Protein AF-A0A454CM33-F1 (afdb_monomer_lite)

pLDDT: mean 96.81, std 3.62, range [72.62, 98.56]

Organism: Vibrio harveyi (NCBI:txid669)

Sequence (54 aa):
MIHRAILGSLERFIGILIEEYAGFFPTWLAPEQAILMNITDKQSDYVQEVVQKL

Foldseek 3Di:
DDDDDPQPDPVVSVVVQCVVCVNVDDLVPNPDNDDFDDPDPVCVVVSVVVVVVD

Secondary structure (DSSP, 8-state):
-----SS--HHHHHHHHHHHTTT---TTT-SS------SSGGGHHHHHHHHHH-

InterPro domains:
  IPR036621 Anticodon-binding domain superfamily [G3DSA:3.40.50.800] (25-54)
  IPR045864 Class II Aminoacyl-tRNA synthetase/Biotinyl protein ligase (BPL) and lipoyl protein ligase (LPL) [G3DSA:3.30.930.10] (1-24)
  IPR045864 Class II Aminoacyl-tRNA synthetase/Biotinyl protein ligase (BPL) and lipoyl protein ligase (LPL) [SSF55681] (1-39)

Radius of gyration: 18.61 Å; chains: 1; bounding box: 41×18×50 Å

Structure (mmCIF, N/CA/C/O backbone):
data_AF-A0A454CM33-F1
#
_entry.id   AF-A0A454CM33-F1
#
loop_
_atom_site.group_PDB
_atom_site.id
_atom_site.type_symbol
_atom_site.label_atom_id
_atom_site.label_alt_id
_atom_site.label_comp_id
_atom_site.label_asym_id
_atom_site.label_entity_id
_atom_site.label_seq_id
_atom_site.pdbx_PDB_ins_code
_atom_site.Cartn_x
_atom_site.Cartn_y
_atom_site.Cartn_z
_atom_site.occupancy
_atom_site.B_iso_or_equiv
_atom_site.auth_seq_id
_atom_site.auth_comp_id
_atom_site.auth_asym_id
_atom_site.auth_atom_id
_atom_site.pdbx_PDB_model_num
ATOM 1 N N . MET A 1 1 ? 28.861 -9.663 -25.681 1.00 72.62 1 MET A N 1
ATOM 2 C CA . MET A 1 1 ? 28.508 -8.974 -24.420 1.00 72.62 1 MET A CA 1
ATOM 3 C C . MET A 1 1 ? 27.092 -8.436 -24.589 1.00 72.62 1 MET A C 1
ATOM 5 O O . MET A 1 1 ? 26.867 -7.751 -25.575 1.00 72.62 1 MET A O 1
ATOM 9 N N . ILE A 1 2 ? 26.133 -8.816 -23.736 1.00 90.81 2 ILE A N 1
ATOM 10 C CA . ILE A 1 2 ? 24.735 -8.349 -23.826 1.00 90.81 2 ILE A CA 1
ATOM 11 C C . ILE A 1 2 ? 24.494 -7.368 -22.678 1.00 90.81 2 ILE A C 1
ATOM 13 O O . ILE A 1 2 ? 24.528 -7.768 -21.516 1.00 90.81 2 ILE A O 1
ATOM 17 N N . HIS A 1 3 ? 24.251 -6.100 -23.001 1.00 94.88 3 HIS A N 1
ATOM 18 C CA . HIS A 1 3 ? 23.806 -5.105 -22.025 1.00 94.88 3 HIS A CA 1
ATOM 19 C C . HIS A 1 3 ? 22.281 -5.195 -21.886 1.00 94.88 3 HIS A C 1
ATOM 21 O O . HIS A 1 3 ? 21.578 -5.156 -22.894 1.00 94.88 3 HIS A O 1
ATOM 27 N N . ARG A 1 4 ? 21.759 -5.329 -20.657 1.00 95.44 4 ARG A N 1
ATOM 28 C CA . ARG A 1 4 ? 20.311 -5.356 -20.389 1.00 95.44 4 ARG A CA 1
ATOM 29 C C . ARG A 1 4 ? 19.954 -4.563 -19.135 1.00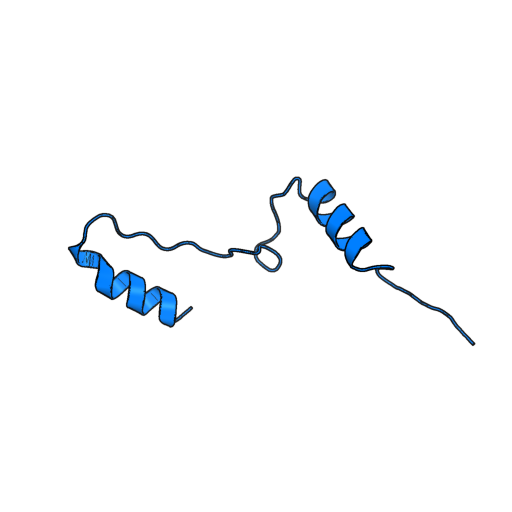 95.44 4 ARG A C 1
ATOM 31 O O . ARG A 1 4 ? 20.610 -4.713 -18.108 1.00 95.44 4 ARG A O 1
ATOM 38 N N . ALA A 1 5 ? 18.871 -3.801 -19.212 1.00 96.12 5 ALA A N 1
ATOM 39 C CA . ALA A 1 5 ? 18.181 -3.221 -18.069 1.00 96.12 5 ALA A CA 1
ATOM 40 C C . ALA A 1 5 ? 16.679 -3.428 -18.290 1.00 96.12 5 ALA A C 1
ATOM 42 O O . ALA A 1 5 ? 16.164 -3.046 -19.334 1.00 96.12 5 ALA A O 1
ATOM 43 N N . ILE A 1 6 ? 16.000 -4.079 -17.343 1.00 96.50 6 ILE A N 1
ATOM 44 C CA . ILE A 1 6 ? 14.568 -4.404 -17.475 1.00 96.50 6 ILE A CA 1
ATOM 45 C C . ILE A 1 6 ? 13.714 -3.179 -17.129 1.00 96.50 6 ILE A C 1
ATOM 47 O O . ILE A 1 6 ? 12.788 -2.852 -17.857 1.00 96.50 6 ILE A O 1
ATOM 51 N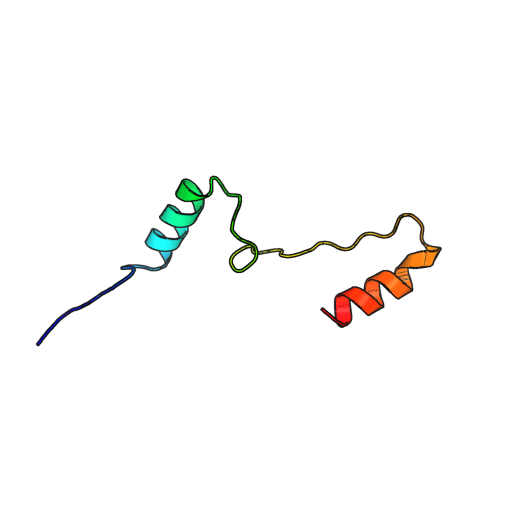 N . LEU A 1 7 ? 14.065 -2.485 -16.043 1.00 96.69 7 LEU A N 1
ATOM 52 C CA . LEU A 1 7 ? 13.337 -1.311 -15.544 1.00 96.69 7 LEU A CA 1
ATOM 53 C C . LEU A 1 7 ? 14.030 0.018 -15.892 1.00 96.69 7 LEU A C 1
ATOM 55 O O . LEU A 1 7 ? 13.435 1.083 -15.775 1.00 96.69 7 LEU A O 1
ATOM 59 N N . GLY A 1 8 ? 15.295 -0.027 -16.321 1.00 96.25 8 GLY A N 1
ATOM 60 C CA . GLY A 1 8 ? 16.121 1.172 -16.483 1.00 96.25 8 GLY A CA 1
ATOM 61 C C . GLY A 1 8 ? 16.594 1.737 -15.136 1.00 96.25 8 GLY A C 1
ATOM 62 O O . GLY A 1 8 ? 16.977 0.972 -14.253 1.00 96.25 8 GLY A O 1
ATOM 63 N N . SER A 1 9 ? 16.606 3.068 -14.996 1.00 97.06 9 SER A N 1
ATOM 64 C CA . SER A 1 9 ? 16.884 3.749 -13.717 1.00 97.06 9 SER A CA 1
ATOM 65 C C . SER A 1 9 ? 15.675 3.626 -12.791 1.00 97.06 9 SER A C 1
ATOM 67 O O . SER A 1 9 ? 14.538 3.832 -13.220 1.00 97.06 9 SER A O 1
ATOM 69 N N . LEU A 1 10 ? 15.926 3.310 -11.520 1.00 97.81 10 LEU A N 1
ATOM 70 C CA . LEU A 1 10 ? 14.865 3.134 -10.529 1.00 97.81 10 LEU A CA 1
ATOM 71 C C . LEU A 1 10 ? 14.151 4.448 -10.218 1.00 97.81 10 LEU A C 1
ATOM 73 O O . LEU A 1 10 ? 12.941 4.446 -10.049 1.00 97.81 10 LEU A O 1
ATOM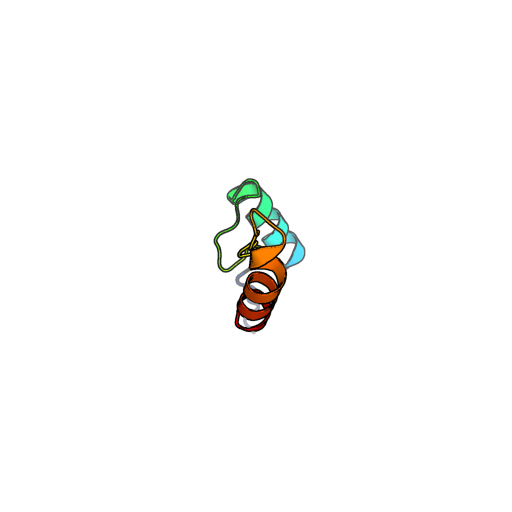 77 N N . GLU A 1 11 ? 14.865 5.570 -10.213 1.00 98.38 11 GLU A N 1
ATOM 78 C CA . GLU A 1 11 ? 14.301 6.901 -9.984 1.00 98.38 11 GLU A CA 1
ATOM 79 C C . GLU A 1 11 ? 13.280 7.250 -11.070 1.00 98.38 11 GLU A C 1
ATOM 81 O O . GLU A 1 11 ? 12.164 7.677 -10.772 1.00 98.38 11 GLU A O 1
ATOM 86 N N . ARG A 1 12 ? 13.630 6.996 -12.340 1.00 97.81 12 ARG A N 1
ATOM 87 C CA . ARG A 1 12 ? 12.698 7.184 -13.456 1.00 97.81 12 ARG A CA 1
ATOM 88 C C . ARG A 1 12 ? 11.541 6.192 -13.386 1.00 97.81 12 ARG A C 1
ATOM 90 O O . ARG A 1 12 ? 10.408 6.584 -13.635 1.00 97.81 12 ARG A O 1
ATOM 97 N N . PHE A 1 13 ? 11.814 4.930 -13.057 1.00 98.44 13 PHE A N 1
ATOM 98 C CA . PHE A 1 13 ? 10.777 3.906 -12.971 1.00 98.44 13 PHE A CA 1
ATOM 99 C C . PHE A 1 13 ? 9.761 4.216 -11.864 1.00 98.44 13 PHE A C 1
ATOM 101 O O . PHE A 1 13 ? 8.567 4.144 -12.115 1.00 98.44 13 PHE A O 1
ATOM 108 N N . ILE A 1 14 ? 10.205 4.650 -10.681 1.00 98.25 14 ILE A N 1
ATOM 109 C CA . ILE A 1 14 ? 9.316 5.097 -9.598 1.00 98.25 14 ILE A CA 1
ATOM 110 C C . ILE A 1 14 ? 8.497 6.317 -10.033 1.00 98.25 14 ILE A C 1
ATOM 112 O O . ILE A 1 14 ? 7.300 6.352 -9.766 1.00 98.25 14 ILE A O 1
ATOM 116 N N . GLY A 1 15 ? 9.102 7.276 -10.745 1.00 98.38 15 GLY A N 1
ATOM 117 C CA . GLY A 1 15 ? 8.376 8.408 -11.332 1.00 98.38 15 GLY A CA 1
ATOM 118 C C . GLY A 1 15 ? 7.237 7.961 -12.252 1.00 98.38 15 GLY A C 1
ATOM 119 O O . GLY A 1 15 ? 6.111 8.419 -12.094 1.00 98.38 15 GLY A O 1
ATOM 120 N N . ILE A 1 16 ? 7.506 6.990 -13.132 1.00 98.44 16 ILE A N 1
ATOM 121 C CA . ILE A 1 16 ? 6.476 6.369 -13.978 1.00 98.44 16 ILE A CA 1
ATOM 122 C C . ILE A 1 16 ? 5.392 5.730 -13.104 1.00 98.44 16 ILE A C 1
ATOM 124 O O . ILE A 1 16 ? 4.220 6.009 -13.301 1.00 98.44 16 ILE A O 1
ATOM 128 N N . LEU A 1 17 ? 5.747 4.930 -12.094 1.00 98.44 17 LEU A N 1
ATOM 129 C CA . LEU A 1 17 ? 4.749 4.291 -11.227 1.00 98.44 17 LEU A CA 1
ATOM 130 C C . LEU A 1 17 ? 3.868 5.304 -10.475 1.00 98.44 17 LEU A C 1
ATOM 132 O O . LEU A 1 17 ? 2.688 5.032 -10.274 1.00 98.44 17 LEU A O 1
ATOM 136 N N . ILE A 1 18 ? 4.406 6.460 -10.068 1.00 98.50 18 ILE A N 1
ATOM 137 C CA . ILE A 1 18 ? 3.615 7.538 -9.449 1.00 98.50 18 ILE A CA 1
ATOM 138 C C . ILE A 1 18 ? 2.539 8.037 -10.418 1.00 98.50 18 ILE A C 1
ATOM 140 O O . ILE A 1 18 ? 1.384 8.177 -10.015 1.00 98.50 18 ILE A O 1
ATOM 144 N N . GLU A 1 19 ? 2.910 8.297 -11.674 1.00 98.56 19 GLU A N 1
ATOM 145 C CA . GLU A 1 19 ? 1.990 8.778 -12.710 1.00 98.56 19 GLU A CA 1
ATOM 146 C C . GLU A 1 19 ? 0.965 7.704 -13.102 1.00 98.56 19 GLU A C 1
ATOM 148 O O . GLU A 1 19 ? -0.233 7.982 -13.103 1.00 98.56 19 GLU A O 1
ATOM 153 N N . GLU A 1 20 ? 1.409 6.466 -13.343 1.00 98.44 20 GLU A N 1
ATOM 154 C CA . GLU A 1 20 ? 0.555 5.333 -13.737 1.00 98.44 20 GLU A CA 1
ATOM 155 C C . GLU A 1 20 ? -0.517 5.014 -12.689 1.00 98.44 20 GLU A C 1
ATOM 157 O O . GLU A 1 20 ? -1.670 4.745 -13.025 1.00 98.44 20 GLU A O 1
ATOM 162 N N . TYR A 1 21 ? -0.157 5.061 -11.403 1.00 98.44 21 TYR A N 1
ATOM 163 C CA . TYR A 1 21 ? -1.103 4.822 -10.313 1.00 98.44 21 TYR A CA 1
ATOM 164 C C . TYR A 1 21 ? -1.795 6.096 -9.818 1.00 98.44 21 TYR A C 1
ATOM 166 O O . TYR A 1 21 ? -2.609 6.020 -8.899 1.00 98.44 21 TYR A O 1
ATOM 174 N N . ALA A 1 22 ? -1.477 7.268 -10.377 1.00 98.19 22 ALA A N 1
ATOM 175 C CA . ALA A 1 22 ? -1.936 8.568 -9.882 1.00 98.19 22 ALA A CA 1
ATOM 176 C C . ALA A 1 22 ? -1.736 8.740 -8.356 1.00 98.19 22 ALA A C 1
ATOM 178 O O . ALA A 1 22 ? -2.573 9.317 -7.662 1.00 98.19 22 ALA A O 1
ATOM 179 N N . GLY A 1 23 ? -0.647 8.181 -7.817 1.00 97.25 23 GLY A N 1
ATOM 180 C CA . GLY A 1 23 ? -0.349 8.131 -6.380 1.00 97.25 23 GLY A CA 1
ATOM 181 C C . GLY A 1 23 ? -1.073 7.040 -5.570 1.00 97.25 23 GLY A C 1
ATOM 182 O O . GLY A 1 23 ? -0.707 6.812 -4.418 1.00 97.25 23 GLY A O 1
ATOM 183 N N . PHE A 1 24 ? -2.042 6.317 -6.140 1.00 98.12 24 PHE A N 1
ATOM 184 C CA . PHE A 1 24 ? -2.752 5.204 -5.491 1.00 98.12 24 PHE A CA 1
ATOM 185 C C . PHE A 1 24 ? -2.025 3.874 -5.707 1.00 98.12 24 PHE A C 1
ATOM 187 O O . PHE A 1 24 ? -2.468 3.005 -6.461 1.00 98.12 24 PHE A O 1
ATOM 194 N N . PHE A 1 25 ? -0.876 3.716 -5.055 1.00 98.44 25 PHE A N 1
ATOM 195 C CA . PHE A 1 25 ? -0.054 2.521 -5.221 1.00 98.44 25 PHE A CA 1
ATOM 196 C C . PHE A 1 25 ? -0.776 1.225 -4.816 1.00 98.44 25 PHE A C 1
ATOM 198 O O . PHE A 1 25 ? -1.534 1.207 -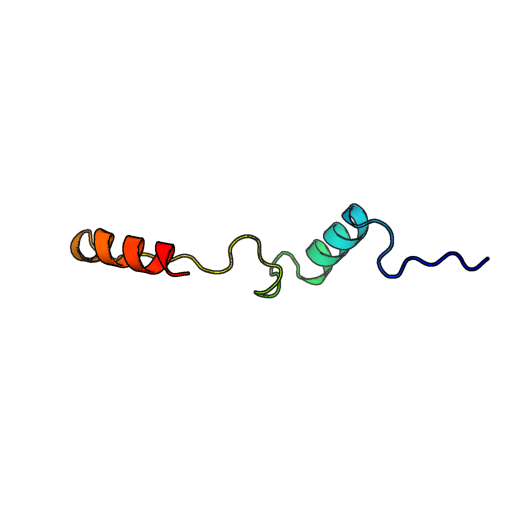3.842 1.00 98.44 25 PHE A O 1
ATOM 205 N N . PRO A 1 26 ? -0.474 0.099 -5.488 1.00 98.25 26 PRO A N 1
ATOM 206 C CA . PRO A 1 26 ? -0.826 -1.222 -4.986 1.00 98.25 26 PRO A CA 1
ATOM 207 C C . PRO A 1 26 ? -0.275 -1.440 -3.572 1.00 98.25 26 PRO A C 1
ATOM 209 O O . PRO A 1 26 ? 0.817 -0.974 -3.250 1.00 98.25 26 PRO A O 1
ATOM 212 N N . THR A 1 27 ? -0.966 -2.230 -2.748 1.00 98.06 27 THR A N 1
ATOM 213 C CA . THR A 1 27 ? -0.606 -2.454 -1.332 1.00 98.06 27 THR A CA 1
ATOM 214 C C . THR A 1 27 ? 0.837 -2.925 -1.119 1.00 98.06 27 THR A C 1
ATOM 216 O O . THR A 1 27 ? 1.443 -2.607 -0.104 1.00 98.06 27 THR A O 1
ATOM 219 N N . TRP A 1 28 ? 1.420 -3.661 -2.067 1.00 98.00 28 TRP A N 1
ATOM 220 C CA . TRP A 1 28 ? 2.804 -4.145 -1.973 1.00 98.00 28 TRP A CA 1
ATOM 221 C C . TRP A 1 28 ? 3.868 -3.067 -2.247 1.00 98.00 28 TRP A C 1
ATOM 223 O O . TRP A 1 28 ? 5.044 -3.301 -1.984 1.00 98.00 28 TRP A O 1
ATOM 233 N N . LEU A 1 29 ? 3.467 -1.911 -2.780 1.00 97.75 29 LEU A N 1
ATOM 234 C CA . LEU A 1 29 ? 4.340 -0.787 -3.127 1.00 97.75 29 LEU A CA 1
ATOM 235 C C . LEU A 1 29 ? 4.018 0.485 -2.319 1.00 97.75 29 LEU A C 1
ATOM 237 O O . LEU A 1 29 ? 4.817 1.418 -2.298 1.00 97.75 29 LEU A O 1
ATOM 241 N N . ALA A 1 30 ? 2.856 0.537 -1.665 1.00 98.19 30 ALA A N 1
ATOM 242 C CA . ALA A 1 30 ? 2.433 1.673 -0.857 1.00 98.19 30 ALA A CA 1
ATOM 243 C C . ALA A 1 30 ? 3.412 1.933 0.312 1.00 98.19 30 ALA A C 1
ATOM 245 O O . ALA A 1 30 ? 3.718 0.994 1.050 1.00 98.19 30 ALA A O 1
ATOM 246 N N . PRO A 1 31 ? 3.873 3.185 0.524 1.00 97.38 31 PRO A N 1
ATOM 247 C CA . PRO A 1 31 ? 4.765 3.523 1.639 1.00 97.38 31 PRO A CA 1
ATOM 248 C C . PRO A 1 31 ? 4.147 3.260 3.017 1.00 97.38 31 PRO A C 1
ATOM 250 O O . PRO A 1 31 ? 4.831 2.804 3.928 1.00 97.38 31 PRO A O 1
ATOM 253 N N . GLU A 1 32 ? 2.846 3.518 3.148 1.00 97.12 32 GLU A N 1
ATOM 254 C CA . GLU A 1 32 ? 2.036 3.161 4.309 1.00 97.12 32 GLU A CA 1
ATOM 255 C C . GLU A 1 32 ? 0.960 2.174 3.852 1.00 97.12 32 GLU A C 1
ATOM 257 O O . GLU A 1 32 ? 0.082 2.513 3.059 1.00 97.12 32 GLU A O 1
ATOM 262 N N . GLN A 1 33 ? 1.053 0.926 4.312 1.00 97.88 33 GLN A N 1
ATOM 263 C CA . GLN A 1 33 ? 0.171 -0.153 3.851 1.00 97.88 33 GLN A CA 1
ATOM 264 C C . GLN A 1 33 ? -1.146 -0.208 4.633 1.00 97.88 33 GLN A C 1
ATOM 266 O O . GLN A 1 33 ? -2.184 -0.569 4.079 1.00 97.88 33 GLN A O 1
ATOM 271 N N . ALA A 1 34 ? -1.102 0.139 5.921 1.00 96.75 34 ALA A N 1
ATOM 272 C CA . ALA A 1 34 ? -2.254 0.189 6.806 1.00 96.75 34 ALA A CA 1
ATOM 273 C C . ALA A 1 34 ? -2.018 1.209 7.925 1.00 96.75 34 ALA A C 1
ATOM 275 O O . ALA A 1 34 ? -0.906 1.343 8.429 1.00 96.75 34 ALA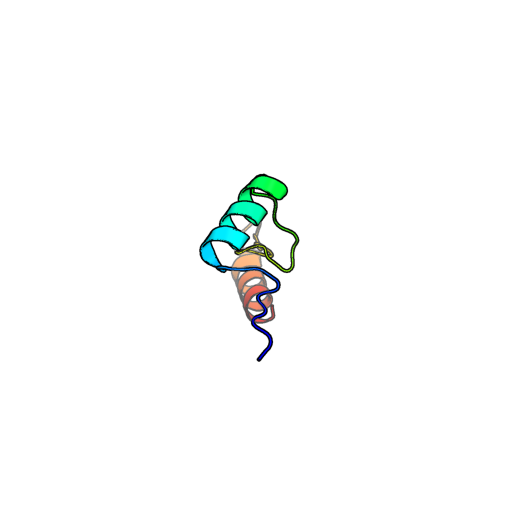 A O 1
ATOM 276 N N . ILE A 1 35 ? -3.089 1.882 8.343 1.00 96.75 35 ILE A N 1
ATOM 277 C CA . ILE A 1 35 ? -3.109 2.767 9.510 1.00 96.75 35 ILE A CA 1
ATOM 278 C C . ILE A 1 35 ? -4.172 2.223 10.458 1.00 96.75 35 ILE A C 1
ATOM 280 O O . ILE A 1 35 ? -5.323 2.029 10.059 1.00 96.75 35 ILE A O 1
ATOM 284 N N . LEU A 1 36 ? -3.792 1.971 11.710 1.00 97.19 36 LEU A N 1
ATOM 285 C CA . LEU A 1 36 ? -4.712 1.497 12.736 1.00 97.19 36 LEU A CA 1
ATOM 286 C C . LEU A 1 36 ? -5.096 2.651 13.664 1.00 97.19 36 LEU A C 1
ATOM 288 O O . LEU A 1 36 ? -4.231 3.356 14.175 1.00 97.19 36 LEU A O 1
ATOM 292 N N . MET A 1 37 ? -6.398 2.836 13.882 1.00 96.56 37 MET A N 1
ATOM 293 C CA . MET A 1 37 ? -6.932 3.912 14.720 1.00 96.56 37 MET A CA 1
ATOM 294 C C . MET A 1 37 ? -7.878 3.352 15.779 1.00 96.56 37 MET A C 1
ATOM 296 O O . MET A 1 37 ? -8.727 2.507 15.491 1.00 96.56 37 MET A O 1
ATOM 300 N N . ASN A 1 38 ? -7.765 3.862 17.001 1.00 96.94 38 ASN A N 1
ATOM 301 C CA . ASN A 1 38 ? -8.751 3.676 18.058 1.00 96.94 38 ASN A CA 1
ATOM 302 C C . ASN A 1 38 ? -9.808 4.790 18.019 1.00 96.94 38 ASN A C 1
ATOM 304 O O . ASN A 1 38 ? -9.537 5.912 17.606 1.00 96.94 38 ASN A O 1
ATOM 308 N N . ILE A 1 39 ? -11.020 4.485 18.494 1.00 97.06 39 ILE A N 1
ATOM 309 C CA . ILE A 1 39 ? -12.096 5.483 18.637 1.00 97.06 39 ILE A CA 1
ATOM 310 C C . ILE A 1 39 ? -12.006 6.196 19.995 1.00 97.06 39 ILE A C 1
ATOM 312 O O . ILE A 1 39 ? -12.342 7.370 20.106 1.00 97.06 39 ILE A O 1
ATOM 316 N N . THR A 1 40 ? -11.563 5.491 21.041 1.00 97.44 40 THR A N 1
ATOM 317 C CA . THR A 1 40 ? -11.401 6.041 22.394 1.00 97.44 40 THR A CA 1
ATOM 318 C C . THR A 1 40 ? -10.076 5.592 22.997 1.00 97.44 40 THR A C 1
ATOM 320 O O . THR A 1 40 ? -9.495 4.596 22.560 1.00 97.44 40 THR A O 1
ATOM 323 N N . ASP A 1 41 ? -9.626 6.248 24.062 1.00 96.62 41 ASP A N 1
ATOM 324 C CA . ASP A 1 41 ? -8.364 5.898 24.732 1.00 96.62 41 ASP A CA 1
ATOM 325 C C . ASP A 1 41 ? -8.353 4.466 25.289 1.00 96.62 41 ASP A C 1
ATOM 327 O O . ASP A 1 41 ? -7.298 3.853 25.421 1.00 96.62 41 ASP A O 1
ATOM 331 N N . LYS A 1 42 ? -9.534 3.875 25.527 1.00 97.75 42 LYS A N 1
ATOM 332 C CA . LYS A 1 42 ? -9.675 2.501 26.033 1.00 97.75 42 LYS A CA 1
ATOM 333 C C . LYS A 1 42 ? -9.060 1.439 25.119 1.00 97.75 42 LYS A C 1
ATOM 335 O O . LYS A 1 42 ? -8.734 0.365 2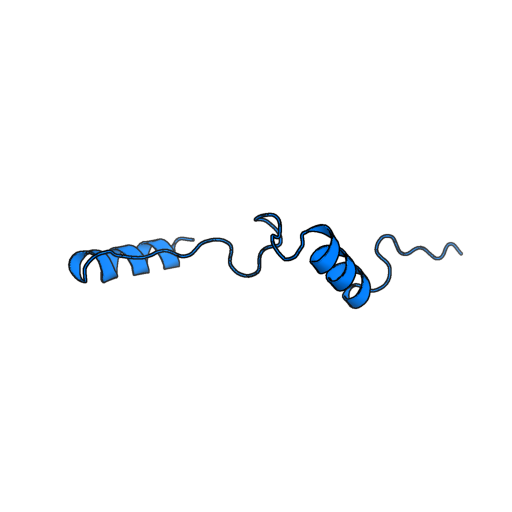5.606 1.00 97.75 42 LYS A O 1
ATOM 340 N N . GLN A 1 43 ? -8.953 1.698 23.813 1.00 97.88 43 GLN A N 1
ATOM 341 C CA . GLN A 1 43 ? -8.342 0.762 22.862 1.00 97.88 43 GLN A CA 1
ATOM 342 C C . GLN A 1 43 ? -6.896 1.126 22.502 1.00 97.88 43 GLN A C 1
ATOM 344 O O . GLN A 1 43 ? -6.311 0.432 21.676 1.00 97.88 43 GLN A O 1
ATOM 349 N N . SER A 1 44 ? -6.322 2.184 23.089 1.00 96.94 44 SER A N 1
ATOM 350 C CA . SER A 1 44 ? -4.985 2.675 22.728 1.00 96.94 44 SER A CA 1
ATOM 351 C C . SER A 1 44 ? -3.925 1.580 22.866 1.00 96.94 44 SER A C 1
ATOM 353 O O . SER A 1 44 ? -3.220 1.285 21.903 1.00 96.94 44 SER A O 1
ATOM 355 N N . ASP A 1 45 ? -3.881 0.907 24.018 1.00 97.69 45 ASP A N 1
ATOM 356 C CA . ASP A 1 45 ? -2.895 -0.149 24.282 1.00 97.69 45 ASP A CA 1
ATOM 357 C C . ASP A 1 45 ? -3.046 -1.329 23.313 1.00 97.69 45 ASP A C 1
ATOM 359 O O . ASP A 1 45 ? -2.058 -1.844 22.794 1.00 97.69 45 ASP A O 1
ATOM 363 N N . TYR A 1 46 ? -4.288 -1.712 23.000 1.00 97.12 46 TYR A N 1
ATOM 364 C CA . TYR A 1 46 ? -4.564 -2.789 22.049 1.00 97.12 46 TYR A CA 1
ATOM 365 C C . TYR A 1 46 ? -4.159 -2.415 20.618 1.00 97.12 46 TYR A C 1
ATOM 367 O O . TYR A 1 46 ? -3.571 -3.227 19.911 1.00 97.12 46 TYR A O 1
ATOM 375 N N . VAL A 1 47 ? -4.435 -1.181 20.183 1.00 97.94 47 VAL A N 1
ATOM 376 C CA . VAL A 1 47 ? -4.007 -0.690 18.865 1.00 97.94 47 VAL A CA 1
ATOM 377 C C . VAL A 1 47 ? -2.483 -0.707 18.757 1.00 97.94 47 VAL A C 1
ATOM 379 O O . VAL A 1 47 ? -1.966 -1.192 17.756 1.00 97.94 47 VAL A O 1
ATOM 382 N N . GLN A 1 48 ? -1.762 -0.268 19.793 1.00 97.06 48 GLN A N 1
ATOM 383 C CA . GLN A 1 48 ? -0.296 -0.334 19.823 1.00 97.06 48 GLN A CA 1
ATOM 384 C C . GLN A 1 48 ? 0.217 -1.779 19.772 1.00 97.06 48 GLN A C 1
ATOM 386 O O . GLN A 1 48 ? 1.153 -2.072 19.030 1.00 97.06 48 GLN A O 1
ATOM 391 N N . GLU A 1 49 ? -0.416 -2.700 20.504 1.00 98.00 49 GLU A N 1
ATOM 392 C CA . GLU A 1 49 ? -0.070 -4.124 20.464 1.00 98.00 49 GLU A CA 1
ATOM 393 C C . GLU A 1 49 ? -0.250 -4.714 19.057 1.00 98.00 49 GLU A C 1
ATOM 395 O O . GLU A 1 49 ? 0.608 -5.455 18.583 1.00 98.00 49 GLU A O 1
ATOM 400 N N . VAL A 1 50 ? -1.353 -4.390 18.376 1.00 97.94 50 VAL A N 1
ATOM 401 C CA . VAL A 1 50 ? -1.618 -4.883 17.018 1.00 97.94 50 VAL A CA 1
ATOM 402 C C . VAL A 1 50 ? -0.641 -4.277 16.015 1.00 97.94 50 VAL A C 1
ATOM 404 O O . VAL A 1 50 ? -0.121 -5.018 15.189 1.00 97.94 50 VAL A O 1
ATOM 407 N N . VAL A 1 51 ? -0.335 -2.978 16.107 1.00 97.44 51 VAL A N 1
ATOM 408 C CA . VAL A 1 51 ? 0.661 -2.329 15.235 1.00 97.44 51 VAL A CA 1
ATOM 409 C C . VAL A 1 51 ? 2.035 -2.986 15.374 1.00 97.44 51 VAL A C 1
ATOM 411 O O . VAL A 1 51 ? 2.701 -3.182 14.370 1.00 97.44 51 VAL A O 1
ATOM 414 N N . GLN A 1 52 ? 2.441 -3.389 16.581 1.00 97.25 52 GLN A N 1
ATOM 415 C CA . GLN A 1 52 ? 3.709 -4.104 16.799 1.00 97.25 52 GLN A CA 1
ATOM 416 C C . GLN A 1 52 ? 3.717 -5.548 16.269 1.00 97.25 52 GLN A C 1
ATOM 418 O O . GLN A 1 52 ? 4.782 -6.148 16.142 1.00 97.25 52 GLN A O 1
ATOM 423 N N . LYS A 1 53 ? 2.545 -6.141 16.015 1.00 97.06 53 LYS A N 1
ATOM 424 C CA . LYS A 1 53 ? 2.418 -7.496 15.452 1.00 97.06 53 LYS A CA 1
ATOM 425 C C . LYS A 1 53 ? 2.370 -7.515 13.922 1.00 97.06 53 LYS A C 1
ATOM 427 O O . LYS A 1 53 ? 2.461 -8.607 13.359 1.00 97.06 53 LYS A O 1
ATOM 432 N N . LEU A 1 54 ? 2.156 -6.360 13.289 1.00 91.56 54 LEU A N 1
ATOM 433 C CA . LEU A 1 54 ? 2.142 -6.174 11.835 1.00 91.56 54 LEU A CA 1
ATOM 434 C C . LEU A 1 54 ? 3.563 -5.931 11.316 1.00 91.56 54 LEU A C 1
ATOM 436 O O . LEU A 1 54 ? 3.855 -6.460 10.221 1.00 91.56 54 LEU A O 1
#